Protein AF-A0AA40THJ5-F1 (afdb_monomer_lite)

pLDDT: mean 80.51, std 15.26, range [46.22, 96.62]

Secondary structure (DSSP, 8-state):
-HHHHHHHTTT---SHHHHHHHHHHHHHHHHS-S-TTTTTT--HHHHHHHHHS-HHHHHHHHHHHHHHHHHHHHHHHHHHHHTT-

Foldseek 3Di:
DVLVVLVVPVVPPPDPVSVVLNLQLLLLLVPDDDDCPSNPPHDPVNSVVSVPDDPVVCVVSPVVNVVVVVVVVVVVVVVVVVVVD

Sequence (85 aa):
PQTARMAKGASLISSPAAYHAKIGFIMGSLIFPYNRITNNDMSVEGYNFIRSLPGYLITGFRVEAVVWFILIILISCLIFMENIV

Structure (mmCIF, N/CA/C/O backbone):
data_AF-A0AA40THJ5-F1
#
_entry.id   AF-A0AA40THJ5-F1
#
loop_
_atom_site.group_PDB
_atom_site.id
_atom_site.type_symbol
_atom_site.label_atom_id
_atom_site.label_alt_id
_atom_site.label_comp_id
_atom_site.label_asym_id
_atom_site.label_entity_id
_atom_site.label_seq_id
_atom_site.pdbx_PDB_ins_code
_atom_site.Cartn_x
_atom_site.Cartn_y
_atom_site.Cartn_z
_atom_site.occupancy
_atom_site.B_iso_or_equiv
_atom_site.auth_seq_id
_atom_site.auth_comp_id
_atom_site.auth_asym_id
_atom_site.auth_atom_id
_atom_site.pdbx_PDB_model_num
ATOM 1 N N . PRO A 1 1 ? -8.114 16.007 10.027 1.00 49.22 1 PRO A N 1
ATOM 2 C CA . PRO A 1 1 ? -7.010 15.700 9.079 1.00 49.22 1 PRO A CA 1
ATOM 3 C C . PRO A 1 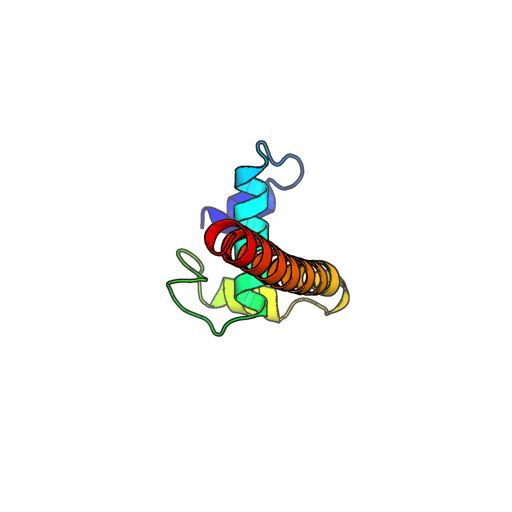1 ? -7.395 16.022 7.624 1.00 49.22 1 PRO A C 1
ATOM 5 O O . PRO A 1 1 ? -8.488 15.652 7.192 1.00 49.22 1 PRO A O 1
ATOM 8 N N . GLN A 1 2 ? -6.533 16.721 6.874 1.00 51.16 2 GLN A N 1
ATOM 9 C CA . GLN A 1 2 ? -6.789 17.019 5.455 1.00 51.16 2 GLN A CA 1
ATOM 10 C C . GLN A 1 2 ? -6.975 15.738 4.626 1.00 51.16 2 GLN A C 1
ATOM 12 O O . GLN A 1 2 ? -7.881 15.665 3.804 1.00 51.16 2 GLN A O 1
ATOM 17 N N . THR A 1 3 ? -6.238 14.678 4.948 1.00 47.34 3 THR A N 1
ATOM 18 C CA . THR A 1 3 ? -6.368 13.320 4.390 1.00 47.34 3 THR A CA 1
ATOM 19 C C . THR A 1 3 ? -7.758 12.704 4.564 1.00 47.34 3 THR A C 1
ATOM 21 O O . THR A 1 3 ? -8.308 12.150 3.613 1.00 47.34 3 THR A O 1
ATOM 24 N N . ALA A 1 4 ? -8.405 12.891 5.718 1.00 48.56 4 ALA A N 1
ATOM 25 C CA . ALA A 1 4 ? -9.787 12.443 5.931 1.00 48.56 4 ALA A CA 1
ATOM 26 C C . ALA A 1 4 ? -10.811 13.275 5.131 1.00 48.56 4 ALA A C 1
ATOM 28 O O . ALA A 1 4 ? -11.831 12.749 4.685 1.00 48.56 4 ALA A O 1
ATOM 29 N N . ARG A 1 5 ? -10.532 14.566 4.890 1.00 53.69 5 ARG A N 1
ATOM 30 C CA . ARG A 1 5 ? -11.358 15.423 4.016 1.00 53.69 5 ARG A CA 1
ATOM 31 C C . ARG A 1 5 ? -11.196 15.046 2.538 1.00 53.69 5 ARG A C 1
ATOM 33 O O . ARG A 1 5 ? -12.197 15.000 1.830 1.00 53.69 5 ARG A O 1
ATOM 40 N N . MET A 1 6 ? -9.986 14.686 2.105 1.00 51.88 6 MET A N 1
ATOM 41 C CA . MET A 1 6 ? -9.712 14.166 0.755 1.00 51.88 6 MET A CA 1
ATOM 42 C C . MET A 1 6 ? -10.398 12.814 0.499 1.00 51.88 6 MET A C 1
ATOM 44 O O . MET A 1 6 ? -10.858 12.545 -0.608 1.00 51.88 6 MET A O 1
ATOM 48 N N . ALA A 1 7 ? -10.532 11.972 1.527 1.00 51.16 7 ALA A N 1
ATOM 49 C CA . ALA A 1 7 ? -11.294 10.728 1.434 1.00 51.16 7 ALA A CA 1
ATOM 50 C C . ALA A 1 7 ? -12.817 10.961 1.370 1.00 51.16 7 ALA A C 1
ATOM 52 O O . ALA A 1 7 ? -13.501 10.251 0.637 1.00 51.16 7 ALA A O 1
ATOM 53 N N . LYS A 1 8 ? -13.341 11.973 2.079 1.00 46.22 8 LYS A N 1
ATOM 54 C CA . LYS A 1 8 ? -14.775 12.322 2.108 1.00 46.22 8 LYS A CA 1
ATOM 55 C C . LYS A 1 8 ? -15.261 13.034 0.831 1.00 46.22 8 LYS A C 1
ATOM 57 O O . LYS A 1 8 ? -16.435 12.934 0.501 1.00 46.22 8 LYS A O 1
ATOM 62 N N . GLY A 1 9 ? -14.371 13.707 0.094 1.00 46.59 9 GLY A N 1
ATOM 63 C CA . GLY A 1 9 ? -14.650 14.334 -1.211 1.00 46.59 9 GLY A CA 1
ATOM 64 C C . GLY A 1 9 ? -14.469 13.417 -2.432 1.00 46.59 9 GLY A C 1
ATOM 65 O O . GLY A 1 9 ? -14.530 13.886 -3.563 1.00 46.59 9 GLY A O 1
ATOM 66 N N . ALA A 1 10 ? -14.241 12.116 -2.224 1.00 47.16 10 ALA A N 1
ATOM 67 C CA . ALA A 1 10 ? -13.772 11.163 -3.238 1.00 47.16 10 ALA A CA 1
ATOM 68 C C . ALA A 1 10 ? -14.740 10.846 -4.399 1.00 47.16 10 ALA A C 1
ATOM 70 O O . ALA A 1 10 ? -14.418 9.990 -5.216 1.00 47.16 10 ALA A O 1
ATOM 71 N N . SER A 1 11 ? -15.884 11.528 -4.491 1.00 47.16 11 SER A N 1
ATOM 72 C CA . SER A 1 11 ? -16.765 11.474 -5.667 1.00 47.16 11 SER A CA 1
ATOM 73 C C . SER A 1 11 ? -16.176 12.234 -6.871 1.00 47.16 11 SER A C 1
ATOM 75 O O . SER A 1 11 ? -16.477 11.910 -8.013 1.00 47.16 11 SER A O 1
ATOM 77 N N . LEU A 1 12 ? -15.278 13.203 -6.643 1.00 50.84 12 LEU A N 1
ATOM 78 C CA . LEU A 1 12 ? -14.664 14.027 -7.692 1.00 50.84 12 LEU A CA 1
ATOM 79 C C . LEU A 1 12 ? -13.218 14.355 -7.302 1.00 50.84 12 LEU A C 1
ATOM 81 O O . LEU A 1 12 ? -12.943 15.382 -6.683 1.00 50.84 12 LEU A O 1
ATOM 85 N N . ILE A 1 13 ? -12.271 13.472 -7.613 1.00 54.62 13 ILE A N 1
ATOM 86 C CA . ILE A 1 13 ? -10.855 13.806 -7.440 1.00 54.62 13 ILE A CA 1
ATOM 87 C C . ILE A 1 13 ? -10.475 14.767 -8.569 1.00 54.62 13 ILE A C 1
ATOM 89 O O . ILE A 1 13 ? -10.472 14.395 -9.736 1.00 54.62 13 ILE A O 1
ATOM 93 N N . SER A 1 14 ? -10.210 16.023 -8.213 1.00 56.12 14 SER A N 1
ATOM 94 C CA . SER A 1 14 ? -10.020 17.137 -9.149 1.00 56.12 14 SER A CA 1
ATOM 95 C C . SER A 1 14 ? -8.709 17.090 -9.942 1.00 56.12 14 SER A C 1
ATOM 97 O O . SER A 1 14 ? -8.553 17.867 -10.881 1.00 56.12 14 SER A O 1
ATOM 99 N N . SER A 1 15 ? -7.763 16.203 -9.596 1.00 69.19 15 SER A N 1
ATOM 100 C CA . SER A 1 15 ? -6.530 16.008 -10.367 1.00 69.19 15 SER A CA 1
ATOM 101 C C . SER A 1 15 ? -5.903 14.613 -10.194 1.00 69.19 15 SER A C 1
ATOM 103 O O . SER A 1 15 ? -5.977 14.028 -9.106 1.00 69.19 15 SER A O 1
ATOM 105 N N . PRO A 1 16 ? -5.207 14.092 -11.224 1.00 71.06 16 PRO A N 1
ATOM 106 C CA . PRO A 1 16 ? -4.465 12.831 -11.140 1.00 71.06 16 PRO A CA 1
ATOM 107 C C . PRO A 1 16 ? -3.469 12.772 -9.973 1.00 71.06 16 PRO A C 1
ATOM 109 O O . PRO A 1 16 ? -3.335 11.734 -9.332 1.00 71.06 16 PRO A O 1
ATOM 112 N N . ALA A 1 17 ? -2.819 13.892 -9.636 1.00 70.06 17 ALA A N 1
ATOM 113 C CA . ALA A 1 17 ? -1.849 13.964 -8.542 1.00 70.06 17 ALA A CA 1
ATOM 114 C C . ALA A 1 17 ? -2.487 13.718 -7.161 1.00 70.06 17 ALA A C 1
ATOM 116 O O . ALA A 1 17 ? -1.919 13.017 -6.324 1.00 70.06 17 ALA A O 1
ATOM 117 N N . ALA A 1 18 ? -3.690 14.251 -6.927 1.00 69.38 18 ALA A N 1
ATOM 118 C CA . ALA A 1 18 ? -4.403 14.052 -5.667 1.00 69.38 18 ALA A CA 1
ATOM 119 C C . ALA A 1 18 ? -4.896 12.604 -5.506 1.00 69.38 18 ALA A C 1
ATOM 121 O O . ALA A 1 18 ? -4.858 12.054 -4.402 1.00 69.38 18 ALA A O 1
ATOM 122 N N . TYR A 1 19 ? -5.312 11.968 -6.609 1.00 76.38 19 TYR A N 1
ATOM 123 C CA . TYR A 1 19 ? -5.609 10.534 -6.624 1.00 76.38 19 TYR A CA 1
ATOM 124 C C . TYR A 1 19 ? -4.359 9.743 -6.246 1.00 76.38 19 TYR A C 1
ATOM 126 O O . TYR A 1 19 ? -4.391 8.946 -5.312 1.00 76.38 19 TYR A O 1
ATOM 134 N N . HIS A 1 20 ? -3.238 10.054 -6.891 1.00 74.50 20 HIS A N 1
ATOM 135 C CA . HIS A 1 20 ? -1.968 9.383 -6.672 1.00 74.50 20 HIS A CA 1
ATOM 136 C C . HIS A 1 20 ? -1.492 9.419 -5.222 1.00 74.50 20 HIS A C 1
ATOM 138 O O . HIS A 1 20 ? -1.151 8.386 -4.651 1.00 74.50 20 HIS A O 1
ATOM 144 N N . ALA A 1 21 ? -1.532 10.601 -4.602 1.00 76.50 21 ALA A N 1
ATOM 145 C CA . ALA A 1 21 ? -1.161 10.766 -3.204 1.00 76.50 21 ALA A CA 1
ATOM 146 C C . ALA A 1 21 ? -2.040 9.892 -2.296 1.00 76.50 21 ALA A C 1
ATOM 148 O O . ALA A 1 21 ? -1.533 9.194 -1.420 1.00 76.50 21 ALA A O 1
ATOM 149 N N . LYS A 1 22 ? -3.357 9.867 -2.537 1.00 79.62 22 LYS A N 1
ATOM 150 C CA . LYS A 1 22 ? -4.298 9.052 -1.760 1.00 79.62 22 LYS A CA 1
ATOM 151 C C . LYS A 1 22 ? -4.017 7.553 -1.897 1.00 79.62 22 LYS A C 1
ATOM 153 O O . LYS A 1 22 ? -4.005 6.853 -0.886 1.00 79.62 22 LYS A O 1
ATOM 158 N N . ILE A 1 23 ? -3.800 7.069 -3.119 1.00 82.44 23 ILE A N 1
ATOM 159 C CA . ILE A 1 23 ? -3.484 5.660 -3.376 1.00 82.44 23 ILE A CA 1
ATOM 160 C C . ILE A 1 23 ? -2.149 5.287 -2.729 1.00 82.44 23 ILE A C 1
ATOM 162 O O . ILE A 1 23 ? -2.092 4.312 -1.979 1.00 82.44 23 ILE A O 1
ATOM 166 N N . GLY A 1 24 ? -1.116 6.117 -2.904 1.00 79.31 24 GLY A N 1
ATOM 167 C CA . GLY A 1 24 ? 0.184 5.954 -2.253 1.00 79.31 24 GLY A CA 1
ATOM 168 C C . GLY A 1 24 ? 0.079 5.856 -0.730 1.00 79.31 24 GLY A C 1
ATOM 169 O O . GLY A 1 24 ? 0.682 4.969 -0.131 1.00 79.31 24 GLY A O 1
ATOM 170 N N . PHE A 1 25 ? -0.761 6.684 -0.099 1.00 81.38 25 PHE A N 1
ATOM 171 C CA . PHE A 1 25 ? -1.005 6.623 1.346 1.00 81.38 25 PHE A CA 1
ATOM 172 C C . PHE A 1 25 ? -1.660 5.311 1.800 1.00 81.38 25 PHE A C 1
ATOM 174 O O . PHE A 1 25 ? -1.277 4.749 2.833 1.00 81.38 25 PHE A O 1
ATOM 181 N N . ILE A 1 26 ? -2.646 4.812 1.050 1.00 86.88 26 ILE A N 1
ATOM 182 C CA . ILE A 1 26 ? -3.325 3.550 1.370 1.00 86.88 26 ILE A CA 1
ATOM 183 C C . ILE A 1 26 ? -2.354 2.380 1.185 1.00 86.88 26 ILE A C 1
ATOM 185 O O . ILE A 1 26 ? -2.182 1.583 2.107 1.00 86.88 26 ILE A O 1
ATOM 189 N N . MET A 1 27 ? -1.667 2.315 0.042 1.00 88.44 27 MET A N 1
ATOM 190 C CA . MET A 1 27 ? -0.675 1.276 -0.246 1.00 88.44 27 MET A CA 1
ATOM 191 C C . MET A 1 27 ? 0.460 1.281 0.784 1.00 88.44 27 MET A C 1
ATOM 193 O O . MET A 1 27 ? 0.774 0.234 1.346 1.00 88.44 27 MET A O 1
ATOM 197 N N . GLY A 1 28 ? 1.006 2.453 1.121 1.00 85.06 28 GLY A N 1
ATOM 198 C CA . GLY A 1 28 ? 2.055 2.598 2.132 1.00 85.06 28 GLY A CA 1
ATOM 199 C C . GLY A 1 28 ? 1.641 2.052 3.500 1.00 85.06 28 GLY A C 1
ATOM 200 O O . GLY A 1 28 ? 2.414 1.346 4.140 1.00 85.06 28 GLY A O 1
ATOM 201 N N . SER A 1 29 ? 0.392 2.290 3.912 1.00 89.25 29 SER A N 1
ATOM 202 C CA . SER A 1 29 ? -0.169 1.770 5.173 1.00 89.25 29 SER A CA 1
ATOM 203 C C . SER A 1 29 ? -0.370 0.246 5.177 1.00 89.25 29 SER A C 1
ATOM 205 O O . SER A 1 29 ? -0.375 -0.390 6.235 1.00 89.25 29 SER A O 1
ATOM 207 N N . LEU A 1 30 ? -0.552 -0.357 4.000 1.00 90.00 30 LEU A N 1
ATOM 208 C CA . LEU A 1 30 ? -0.720 -1.802 3.843 1.00 90.00 30 LEU A CA 1
ATOM 209 C C . LEU A 1 30 ? 0.624 -2.540 3.769 1.00 90.00 30 LEU A C 1
ATOM 211 O O . LEU A 1 30 ? 0.725 -3.646 4.302 1.00 90.00 30 LEU A O 1
ATOM 215 N N . ILE A 1 31 ? 1.635 -1.930 3.145 1.00 88.06 31 ILE A N 1
ATOM 216 C CA . ILE A 1 31 ? 2.948 -2.541 2.884 1.00 88.06 31 ILE A CA 1
ATOM 217 C C . ILE A 1 31 ? 3.904 -2.344 4.062 1.00 88.06 31 ILE A C 1
ATOM 219 O O . ILE A 1 31 ? 4.552 -3.297 4.491 1.00 88.06 31 ILE A O 1
ATOM 223 N N . PHE A 1 32 ? 3.992 -1.123 4.592 1.00 88.44 32 PHE A N 1
ATOM 224 C CA . PHE A 1 32 ? 5.005 -0.759 5.577 1.00 88.44 32 PHE A CA 1
ATOM 225 C C . PHE A 1 32 ? 4.426 -0.670 6.993 1.00 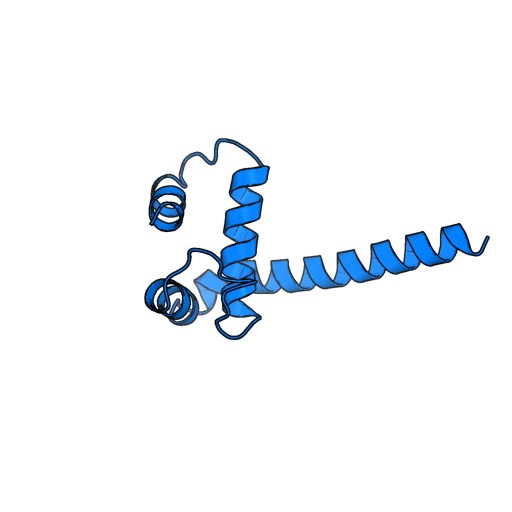88.44 32 PHE A C 1
ATOM 227 O O . PHE A 1 32 ? 3.254 -0.319 7.165 1.00 88.44 32 PHE A O 1
ATOM 234 N N . PRO A 1 33 ? 5.241 -0.947 8.030 1.00 90.38 33 PRO A N 1
ATOM 235 C CA . PRO A 1 33 ? 4.915 -0.567 9.397 1.00 90.38 33 PRO A CA 1
ATOM 236 C C . PRO A 1 33 ? 4.715 0.947 9.504 1.00 90.38 33 PRO A C 1
ATOM 238 O O . PRO A 1 33 ? 5.375 1.713 8.798 1.00 90.38 33 PRO A O 1
ATOM 241 N N . TYR A 1 34 ? 3.854 1.375 10.428 1.00 89.00 34 TYR A N 1
ATOM 242 C CA . TYR A 1 34 ? 3.593 2.792 10.667 1.00 89.00 34 TYR A CA 1
ATOM 243 C C . TYR A 1 34 ? 4.892 3.570 10.897 1.00 89.00 34 TYR A C 1
ATOM 245 O O . TYR A 1 34 ? 5.645 3.285 11.830 1.00 89.00 34 TYR A O 1
ATOM 253 N N . ASN A 1 35 ? 5.140 4.576 10.062 1.00 88.06 35 ASN A N 1
ATOM 254 C CA . ASN A 1 35 ? 6.268 5.485 10.218 1.00 88.06 35 ASN A CA 1
ATOM 255 C C . ASN A 1 35 ? 5.939 6.863 9.628 1.00 88.06 35 ASN A C 1
ATOM 257 O O . ASN A 1 35 ? 5.111 6.997 8.731 1.00 88.06 35 ASN A O 1
ATOM 261 N N . ARG A 1 36 ? 6.616 7.908 10.111 1.00 82.31 36 ARG A N 1
ATOM 262 C CA . ARG A 1 36 ? 6.342 9.295 9.691 1.00 82.31 36 ARG A CA 1
ATOM 263 C C . ARG A 1 36 ? 6.818 9.635 8.275 1.00 82.31 36 ARG A C 1
ATOM 265 O O . ARG A 1 36 ? 6.500 10.718 7.799 1.00 82.31 36 ARG A O 1
ATOM 272 N N . ILE A 1 37 ? 7.569 8.750 7.617 1.00 82.31 37 ILE A N 1
ATOM 273 C CA . ILE A 1 37 ? 8.053 8.966 6.249 1.00 82.31 37 ILE A CA 1
ATOM 274 C C . ILE A 1 37 ? 6.951 8.570 5.263 1.00 82.31 37 ILE A C 1
ATOM 276 O O . ILE A 1 37 ? 6.488 9.404 4.492 1.00 82.31 37 ILE A O 1
ATOM 280 N N . THR A 1 38 ? 6.468 7.326 5.327 1.00 78.50 38 THR A N 1
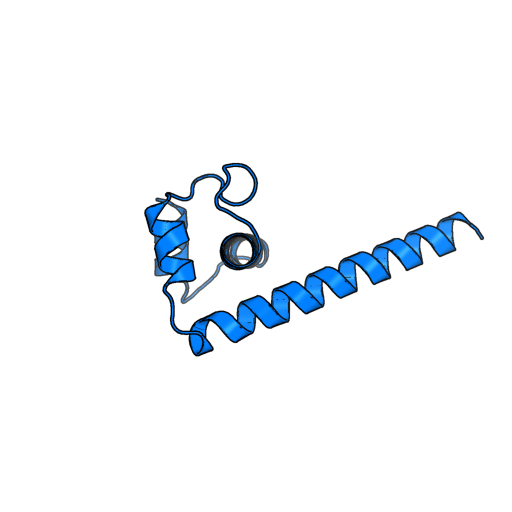ATOM 281 C CA . THR A 1 38 ? 5.424 6.818 4.419 1.00 78.50 38 THR A CA 1
ATOM 282 C C . THR A 1 38 ? 4.006 7.160 4.872 1.00 78.50 38 THR A C 1
ATOM 284 O O . THR A 1 38 ? 3.094 7.192 4.052 1.00 78.50 38 THR A O 1
ATOM 287 N N . ASN A 1 39 ? 3.798 7.416 6.167 1.00 81.00 39 ASN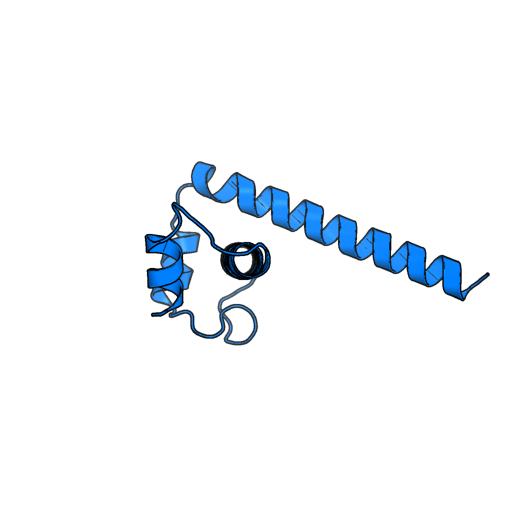 A N 1
ATOM 288 C CA . ASN A 1 39 ? 2.506 7.793 6.751 1.00 81.00 39 ASN A CA 1
ATOM 289 C C . ASN A 1 39 ? 2.543 9.234 7.283 1.00 81.00 39 ASN A C 1
ATOM 291 O O . ASN A 1 39 ? 1.959 9.535 8.324 1.00 81.00 39 ASN A O 1
ATOM 295 N N . ASN A 1 40 ? 3.259 10.121 6.585 1.00 80.94 40 ASN A N 1
ATOM 296 C CA . ASN A 1 40 ? 3.324 11.538 6.933 1.00 80.94 40 ASN A CA 1
ATOM 297 C C . ASN A 1 40 ? 1.903 12.134 7.043 1.00 80.94 40 ASN A C 1
ATOM 299 O O . ASN A 1 40 ? 1.024 11.803 6.248 1.00 80.94 40 ASN A O 1
ATOM 303 N N . ASP A 1 41 ? 1.656 12.947 8.070 1.00 80.00 41 ASP A N 1
ATOM 304 C CA . ASP A 1 41 ? 0.351 13.548 8.391 1.00 80.00 41 ASP A CA 1
ATOM 305 C C . ASP A 1 41 ? -0.824 12.570 8.632 1.00 80.00 41 ASP A C 1
ATOM 307 O O . ASP A 1 41 ? -1.988 12.985 8.731 1.00 80.00 41 ASP A O 1
ATOM 311 N N . MET A 1 42 ? -0.555 11.267 8.763 1.00 81.81 42 MET A N 1
ATOM 312 C CA . MET A 1 42 ? -1.542 10.259 9.148 1.00 81.81 42 MET A CA 1
ATOM 313 C C . MET A 1 42 ? -1.445 9.989 10.649 1.00 81.81 42 MET A C 1
ATOM 315 O O . MET A 1 42 ? -0.357 9.823 11.187 1.00 81.81 42 MET A O 1
ATOM 319 N N . SER A 1 43 ? -2.586 9.919 11.334 1.00 88.50 43 SER A N 1
ATOM 320 C CA . SER A 1 43 ? -2.602 9.461 12.723 1.00 88.50 43 SER A CA 1
ATOM 321 C C . SER A 1 43 ? -2.491 7.936 12.794 1.00 88.50 43 SER A C 1
ATOM 323 O O . SER A 1 43 ? -2.860 7.228 11.851 1.00 88.50 43 SER A O 1
ATOM 325 N N . VAL A 1 44 ? -2.029 7.412 13.929 1.00 89.50 44 VAL A N 1
ATOM 326 C CA . VAL A 1 44 ? -1.941 5.959 14.161 1.00 89.50 44 VAL A CA 1
ATOM 327 C C . VAL A 1 44 ? -3.316 5.297 14.015 1.00 89.50 44 VAL A C 1
ATOM 329 O O . VAL A 1 44 ? -3.423 4.199 13.474 1.00 89.50 44 VAL A O 1
ATOM 332 N N . GLU A 1 45 ? -4.390 5.978 14.418 1.00 90.12 45 GLU A N 1
ATOM 333 C CA . GLU A 1 45 ? -5.767 5.500 14.261 1.00 90.12 45 GLU A CA 1
ATOM 334 C C . GLU A 1 45 ? -6.158 5.387 12.786 1.00 90.12 45 GLU A C 1
ATOM 336 O O . GLU A 1 45 ? -6.773 4.400 12.394 1.00 90.12 45 GLU A O 1
ATOM 341 N N . GLY A 1 46 ? -5.774 6.364 11.955 1.00 86.44 46 GLY A N 1
ATOM 342 C CA . GLY A 1 46 ? -6.011 6.317 10.511 1.00 86.44 46 GLY A CA 1
ATOM 343 C C . GLY A 1 46 ? -5.274 5.156 9.840 1.00 86.44 46 GLY A C 1
ATOM 344 O O . GLY A 1 46 ? -5.855 4.446 9.019 1.00 86.44 46 GLY A O 1
ATOM 345 N N . TYR A 1 47 ? -4.027 4.915 10.244 1.00 90.69 47 TYR A N 1
ATOM 346 C CA . TYR A 1 47 ? -3.248 3.761 9.796 1.00 90.69 47 TYR A CA 1
ATOM 347 C C . TYR A 1 47 ? -3.905 2.435 10.211 1.00 90.69 47 TYR A C 1
ATOM 349 O O . TYR A 1 47 ? -4.107 1.547 9.378 1.00 90.69 47 TYR A O 1
ATOM 357 N N . ASN A 1 48 ? -4.303 2.316 11.480 1.00 92.69 48 ASN A N 1
ATOM 358 C CA . ASN A 1 48 ? -4.952 1.115 12.005 1.00 92.69 48 ASN A CA 1
ATOM 359 C C . ASN A 1 48 ? -6.315 0.866 11.353 1.00 92.69 48 ASN A C 1
ATOM 361 O O . ASN A 1 48 ? -6.644 -0.284 11.073 1.00 92.69 48 ASN A O 1
ATOM 365 N N . PHE A 1 49 ? -7.076 1.923 11.058 1.00 91.25 49 PHE A N 1
ATOM 366 C CA . PHE A 1 49 ? -8.337 1.828 10.330 1.00 91.25 49 PHE A CA 1
ATOM 367 C C . PHE A 1 49 ? -8.143 1.216 8.940 1.00 91.25 49 PHE A C 1
ATOM 369 O O . PHE A 1 49 ? -8.855 0.287 8.581 1.00 91.25 49 PHE A O 1
ATOM 376 N N . ILE A 1 50 ? -7.153 1.678 8.167 1.00 90.38 50 ILE A N 1
ATOM 377 C CA . ILE A 1 50 ? -6.871 1.108 6.837 1.00 90.38 50 ILE A CA 1
ATOM 378 C C . ILE A 1 50 ? -6.539 -0.386 6.946 1.00 90.38 50 ILE A C 1
ATOM 380 O O . ILE A 1 50 ? -6.992 -1.185 6.127 1.00 90.38 50 ILE A O 1
ATOM 384 N N . ARG A 1 51 ? -5.774 -0.780 7.970 1.00 90.88 51 ARG A N 1
ATOM 385 C CA . ARG A 1 51 ? -5.376 -2.179 8.184 1.00 90.88 51 ARG A CA 1
ATOM 386 C C . ARG A 1 51 ? -6.483 -3.063 8.751 1.00 90.88 51 ARG A C 1
ATOM 388 O O . ARG A 1 51 ? -6.386 -4.279 8.611 1.00 90.88 51 ARG A O 1
ATOM 395 N N . SER A 1 52 ? -7.508 -2.481 9.369 1.00 93.50 52 SER A N 1
ATOM 396 C CA . SER A 1 52 ? -8.680 -3.212 9.855 1.00 93.50 52 SER A CA 1
ATOM 397 C C . SER A 1 52 ? -9.775 -3.367 8.799 1.00 93.50 52 SER A C 1
ATOM 399 O O . SER A 1 52 ? -10.749 -4.083 9.040 1.00 93.50 52 SER A O 1
ATOM 401 N N . LEU A 1 53 ? -9.628 -2.738 7.624 1.00 91.38 53 LEU A N 1
ATOM 402 C CA . LEU A 1 53 ? -10.582 -2.893 6.532 1.00 91.38 53 LEU A CA 1
ATOM 403 C C . LEU A 1 53 ? -10.664 -4.357 6.062 1.00 91.38 53 LEU A C 1
ATOM 405 O O . LEU A 1 53 ? -9.638 -5.035 5.945 1.00 91.38 53 LEU A O 1
ATOM 409 N N . PRO A 1 54 ? -11.872 -4.839 5.717 1.00 93.50 54 PRO A N 1
ATOM 410 C CA . PRO A 1 54 ? -12.054 -6.144 5.102 1.00 93.50 54 PRO A CA 1
ATOM 411 C C . PRO A 1 54 ? -11.167 -6.351 3.871 1.00 93.50 54 PRO A C 1
ATOM 413 O O . PRO A 1 54 ? -11.044 -5.468 3.021 1.00 93.50 54 PRO A O 1
ATOM 416 N N . GLY A 1 55 ? -10.618 -7.561 3.734 1.00 88.75 55 GLY A N 1
ATOM 417 C CA . GLY A 1 55 ? -9.674 -7.919 2.670 1.00 88.75 55 GLY A CA 1
ATOM 418 C C . GLY A 1 55 ? -10.148 -7.542 1.263 1.00 88.75 55 GLY A C 1
ATOM 419 O O . GLY A 1 55 ? -9.384 -6.964 0.499 1.00 88.75 55 GLY A O 1
ATOM 420 N N . TYR A 1 56 ? -11.424 -7.777 0.948 1.00 88.81 56 TYR A N 1
ATOM 421 C CA . TYR A 1 56 ? -11.994 -7.484 -0.371 1.00 88.81 56 TYR A CA 1
ATOM 422 C C . TYR A 1 56 ? -11.974 -5.989 -0.742 1.00 88.81 56 TYR A C 1
ATOM 424 O O . TYR A 1 56 ? -11.903 -5.667 -1.924 1.00 88.81 56 TYR A O 1
ATOM 432 N N . LEU A 1 57 ? -11.983 -5.079 0.242 1.00 86.12 57 LEU A N 1
ATOM 433 C CA . LEU A 1 57 ? -11.866 -3.634 0.006 1.00 86.12 57 LEU A CA 1
ATOM 434 C C . LEU A 1 57 ? -10.421 -3.194 -0.239 1.00 86.12 57 LEU A C 1
ATOM 436 O O . LEU A 1 57 ? -10.199 -2.134 -0.819 1.00 86.12 57 LEU A O 1
ATOM 440 N N . ILE A 1 58 ? -9.443 -3.988 0.209 1.00 90.19 58 ILE A N 1
ATOM 441 C CA . ILE A 1 58 ? -8.020 -3.641 0.120 1.00 90.19 58 ILE A CA 1
ATOM 442 C C . ILE A 1 58 ? -7.248 -4.431 -0.937 1.00 90.19 58 ILE A C 1
ATOM 444 O O . ILE A 1 58 ? -6.127 -4.053 -1.277 1.00 90.19 58 ILE A O 1
ATOM 448 N N . THR A 1 59 ? -7.832 -5.499 -1.488 1.00 90.06 59 THR A N 1
ATOM 449 C CA . THR A 1 59 ? -7.204 -6.327 -2.527 1.00 90.06 59 THR A CA 1
ATOM 450 C C . THR A 1 59 ? -6.759 -5.496 -3.727 1.00 90.06 59 THR A C 1
ATOM 452 O O . THR A 1 59 ? -5.631 -5.670 -4.179 1.00 90.06 59 THR A O 1
ATOM 455 N N . GLY A 1 60 ? -7.587 -4.554 -4.196 1.00 88.38 60 GLY A N 1
ATOM 456 C CA . GLY A 1 60 ? -7.240 -3.684 -5.327 1.00 88.38 60 GLY A CA 1
ATOM 457 C C . GLY A 1 60 ? -5.947 -2.900 -5.092 1.00 88.38 60 GLY A C 1
ATOM 458 O O . GLY A 1 60 ? -5.035 -2.967 -5.909 1.00 88.38 60 GLY A O 1
ATOM 459 N N . PHE A 1 61 ? -5.809 -2.263 -3.925 1.00 89.38 61 PHE A N 1
ATOM 460 C CA . PHE A 1 61 ? -4.595 -1.518 -3.567 1.00 89.38 61 PHE A CA 1
ATOM 461 C C . PHE A 1 61 ? -3.365 -2.423 -3.418 1.00 89.38 61 PHE A C 1
ATOM 463 O O . PHE A 1 61 ? -2.253 -2.005 -3.721 1.00 89.38 61 PHE A O 1
ATOM 470 N N . ARG A 1 62 ? -3.538 -3.669 -2.958 1.00 88.00 62 ARG A N 1
ATOM 471 C CA . ARG A 1 62 ? -2.429 -4.636 -2.870 1.00 88.00 62 ARG A CA 1
ATOM 472 C C . ARG A 1 62 ? -1.947 -5.073 -4.250 1.00 88.00 62 ARG A C 1
ATOM 474 O O . ARG A 1 62 ? -0.743 -5.157 -4.464 1.00 88.00 62 ARG A O 1
ATOM 481 N N . VAL A 1 63 ? -2.872 -5.342 -5.170 1.00 90.38 63 VAL A N 1
ATOM 482 C CA . VAL A 1 63 ? -2.535 -5.673 -6.562 1.00 90.38 63 VAL A CA 1
ATOM 483 C C . VAL A 1 63 ? -1.830 -4.491 -7.218 1.00 90.38 63 VAL A C 1
ATOM 485 O O . VAL A 1 63 ? -0.777 -4.674 -7.821 1.00 90.38 63 VAL A O 1
ATOM 488 N N . GLU A 1 64 ? -2.358 -3.280 -7.037 1.00 88.25 64 GLU A N 1
ATOM 489 C CA . GLU A 1 64 ? -1.736 -2.063 -7.549 1.00 88.25 64 GLU A CA 1
ATOM 490 C C . GLU A 1 64 ? -0.307 -1.900 -7.011 1.00 88.25 64 GLU A C 1
ATOM 492 O O . GLU A 1 64 ? 0.622 -1.770 -7.800 1.00 88.25 64 GLU A O 1
ATOM 497 N N . ALA A 1 65 ? -0.087 -2.053 -5.704 1.00 87.12 65 ALA A N 1
ATOM 498 C CA . ALA A 1 65 ? 1.251 -1.994 -5.114 1.00 87.12 65 ALA A CA 1
ATOM 499 C C . ALA A 1 65 ? 2.260 -2.964 -5.757 1.00 87.12 65 ALA A C 1
ATOM 501 O O . ALA A 1 65 ? 3.416 -2.600 -5.982 1.00 87.12 65 ALA A O 1
ATOM 502 N N . VAL A 1 66 ? 1.833 -4.191 -6.071 1.00 90.19 66 VAL A N 1
ATOM 503 C CA . VAL A 1 66 ? 2.684 -5.186 -6.742 1.00 90.19 66 VAL A CA 1
ATOM 504 C C . VAL A 1 66 ? 3.010 -4.754 -8.171 1.00 90.19 66 VAL A C 1
ATOM 506 O O . VAL A 1 66 ? 4.171 -4.811 -8.574 1.00 90.19 66 VAL A O 1
ATOM 509 N N . VAL A 1 67 ? 2.014 -4.281 -8.925 1.00 91.00 67 VAL A N 1
ATOM 510 C CA . VAL A 1 67 ? 2.208 -3.779 -10.297 1.00 91.00 67 VAL A CA 1
ATOM 511 C C . VAL A 1 67 ? 3.195 -2.612 -10.311 1.00 91.00 67 VAL A C 1
ATOM 513 O O . VAL A 1 67 ? 4.114 -2.588 -11.127 1.00 91.00 67 VAL A O 1
ATOM 516 N N . TRP A 1 68 ? 3.050 -1.686 -9.365 1.00 88.50 68 TRP A N 1
ATOM 517 C CA . TRP A 1 68 ? 3.947 -0.551 -9.172 1.00 88.50 68 TRP A CA 1
ATOM 518 C C . TRP A 1 68 ? 5.391 -0.981 -8.913 1.00 88.50 68 TRP A C 1
ATOM 520 O O . TRP A 1 68 ? 6.317 -0.467 -9.539 1.00 88.50 68 TRP A O 1
ATOM 530 N N . PHE A 1 69 ? 5.586 -1.954 -8.025 1.00 88.38 69 PHE A N 1
ATOM 531 C CA . PHE A 1 69 ? 6.913 -2.473 -7.711 1.00 88.38 69 PHE A CA 1
ATOM 532 C C . PHE A 1 69 ? 7.584 -3.125 -8.930 1.00 88.38 69 PHE A C 1
ATOM 534 O O . PHE A 1 69 ? 8.745 -2.836 -9.223 1.00 88.38 69 PHE A O 1
ATOM 541 N N . ILE A 1 70 ? 6.842 -3.944 -9.684 1.00 94.25 70 ILE A N 1
ATOM 542 C CA . ILE A 1 70 ? 7.332 -4.568 -10.923 1.00 94.25 70 ILE A CA 1
ATOM 543 C C . ILE A 1 70 ? 7.701 -3.497 -11.955 1.00 94.25 70 ILE A C 1
ATOM 545 O O . ILE A 1 70 ? 8.762 -3.577 -12.574 1.00 94.25 70 ILE A O 1
ATOM 549 N N . LEU A 1 71 ? 6.858 -2.475 -12.116 1.00 93.56 71 LEU A N 1
ATOM 550 C CA . LEU A 1 71 ? 7.093 -1.392 -13.066 1.00 93.56 71 LEU A CA 1
ATOM 551 C C . LEU A 1 71 ? 8.369 -0.603 -12.735 1.00 93.56 71 LEU A C 1
ATOM 553 O O . LEU A 1 71 ? 9.150 -0.314 -13.638 1.00 93.56 71 LEU A O 1
ATOM 557 N N . ILE A 1 72 ? 8.617 -0.302 -11.455 1.00 92.06 72 ILE A N 1
ATOM 558 C CA . ILE A 1 72 ? 9.843 0.386 -11.014 1.00 92.06 72 ILE A CA 1
ATOM 559 C C . ILE A 1 72 ? 11.089 -0.435 -11.362 1.00 92.06 72 ILE A C 1
ATOM 561 O O . ILE A 1 72 ? 12.067 0.128 -11.859 1.00 92.06 72 ILE A O 1
ATOM 565 N N . ILE A 1 73 ? 11.057 -1.755 -11.145 1.00 95.50 73 ILE A N 1
ATOM 566 C CA . ILE A 1 73 ? 12.166 -2.647 -11.512 1.00 95.50 73 ILE A CA 1
ATOM 567 C C . ILE A 1 73 ? 12.397 -2.608 -13.024 1.00 95.50 73 ILE A C 1
ATOM 569 O O . ILE A 1 73 ? 13.525 -2.388 -13.456 1.00 95.50 73 ILE A O 1
ATOM 573 N N . LEU A 1 74 ? 11.338 -2.766 -13.823 1.00 96.62 74 LEU A N 1
ATOM 574 C CA . LEU A 1 74 ? 11.432 -2.764 -15.28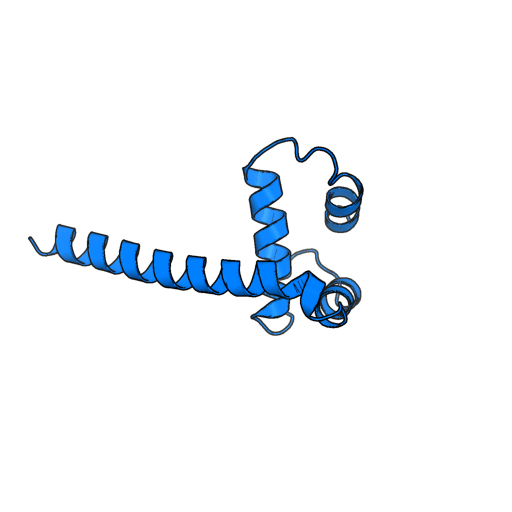4 1.00 96.62 74 LEU A CA 1
ATOM 575 C C . LEU A 1 74 ? 12.013 -1.451 -15.821 1.00 96.62 74 LEU A C 1
ATOM 577 O O . LEU A 1 74 ? 12.927 -1.484 -16.643 1.00 96.62 74 LEU A O 1
ATOM 581 N N . ILE A 1 75 ? 11.528 -0.309 -15.326 1.00 95.56 75 ILE A N 1
ATOM 582 C CA . ILE A 1 75 ? 12.046 1.014 -15.702 1.00 95.56 75 ILE A CA 1
ATOM 583 C C . ILE A 1 75 ? 13.521 1.144 -15.305 1.00 95.56 75 ILE A C 1
ATOM 585 O O . ILE A 1 75 ? 14.330 1.608 -16.103 1.00 95.56 75 ILE A O 1
ATOM 589 N N . SER A 1 76 ? 13.894 0.696 -14.105 1.00 94.62 76 SER A N 1
ATOM 590 C CA . SER A 1 76 ? 15.287 0.758 -13.643 1.00 94.62 76 SER A CA 1
ATOM 591 C C . SER A 1 76 ? 16.212 -0.104 -14.507 1.00 94.62 76 SER A C 1
ATOM 593 O O . SER A 1 76 ? 17.306 0.333 -14.854 1.00 94.62 76 SER A O 1
ATOM 595 N N . CYS A 1 77 ? 15.767 -1.302 -14.900 1.00 95.62 77 CYS A N 1
ATOM 596 C CA . CYS A 1 77 ? 16.500 -2.168 -15.822 1.00 95.62 77 CYS A CA 1
ATOM 597 C C . CYS A 1 77 ? 16.645 -1.537 -17.211 1.00 95.62 77 CYS A C 1
ATOM 599 O O . CYS A 1 77 ? 17.732 -1.599 -17.778 1.00 95.62 77 CYS A O 1
ATOM 601 N N . LEU A 1 78 ? 15.585 -0.922 -17.746 1.00 96.00 78 LEU A N 1
ATOM 602 C CA . LEU A 1 78 ? 15.631 -0.230 -19.037 1.00 96.00 78 LEU A CA 1
ATOM 603 C C . LEU A 1 78 ? 16.668 0.899 -19.014 1.00 96.00 78 LEU A C 1
ATOM 605 O O . LEU A 1 78 ? 17.554 0.923 -19.861 1.00 96.00 78 LEU A O 1
ATOM 609 N N . ILE A 1 79 ? 16.604 1.771 -18.002 1.00 95.06 79 ILE A N 1
ATOM 610 C CA . ILE A 1 79 ? 17.559 2.871 -17.820 1.00 95.06 79 ILE A CA 1
ATOM 611 C C . ILE A 1 79 ? 18.983 2.318 -17.717 1.00 95.06 79 ILE A C 1
ATOM 613 O O . ILE A 1 79 ? 19.893 2.829 -18.360 1.00 95.06 79 ILE A O 1
ATOM 617 N N . PHE A 1 80 ? 19.197 1.266 -16.928 1.00 93.81 80 PHE A N 1
ATOM 618 C CA . PHE A 1 80 ? 20.518 0.656 -16.788 1.00 93.81 80 PHE A CA 1
ATOM 619 C C . PHE A 1 80 ? 21.060 0.124 -18.122 1.00 93.81 80 PHE A C 1
ATOM 621 O O . PHE A 1 80 ? 22.217 0.370 -18.443 1.00 93.81 80 PHE A O 1
ATOM 628 N N . MET A 1 81 ? 20.224 -0.550 -18.915 1.00 94.12 81 MET A N 1
ATOM 629 C CA . MET A 1 81 ? 20.599 -1.048 -20.241 1.00 94.12 81 MET A CA 1
ATOM 630 C C . MET A 1 81 ? 20.930 0.093 -21.210 1.00 94.12 81 MET A C 1
ATOM 632 O O . MET A 1 81 ? 21.946 0.022 -21.894 1.00 94.12 81 MET A O 1
ATOM 636 N N . GLU A 1 82 ? 20.121 1.156 -21.239 1.00 89.94 82 GLU A N 1
ATOM 637 C CA . GLU A 1 82 ? 20.361 2.333 -22.088 1.00 89.9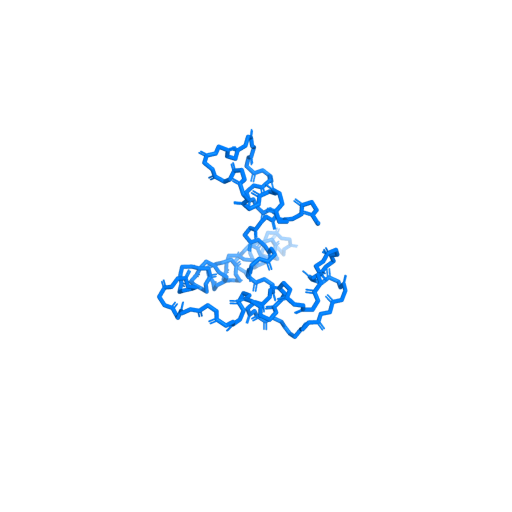4 82 GLU A CA 1
ATOM 638 C C . GLU A 1 82 ? 21.647 3.086 -21.729 1.00 89.94 82 GLU A C 1
ATOM 640 O O . GLU A 1 82 ? 22.253 3.683 -22.605 1.00 89.94 82 GLU A O 1
ATOM 645 N N . ASN A 1 83 ? 22.076 3.065 -20.463 1.00 81.69 83 ASN A N 1
ATOM 646 C CA . ASN A 1 83 ? 23.311 3.730 -20.029 1.00 81.69 83 ASN A CA 1
ATOM 647 C C . ASN A 1 83 ? 24.570 2.849 -20.163 1.00 81.69 83 ASN A C 1
ATOM 649 O O . ASN A 1 83 ? 25.670 3.317 -19.870 1.00 81.69 83 ASN A O 1
ATOM 653 N N . ILE A 1 84 ? 24.419 1.575 -20.540 1.00 75.00 84 ILE A N 1
ATOM 654 C CA . ILE A 1 84 ? 25.533 0.646 -20.796 1.00 75.00 84 ILE A CA 1
ATOM 655 C C . ILE A 1 84 ? 25.877 0.561 -22.286 1.00 75.00 84 ILE A C 1
ATOM 657 O O . ILE A 1 84 ? 27.036 0.300 -22.614 1.00 75.00 84 ILE A O 1
ATOM 661 N N . VAL A 1 85 ? 24.884 0.736 -23.163 1.00 55.94 85 VAL A N 1
ATOM 662 C CA . VAL A 1 85 ? 25.037 0.778 -24.629 1.00 55.94 85 VAL A CA 1
ATOM 663 C C . VAL A 1 85 ? 25.501 2.161 -25.069 1.00 55.94 85 VAL A C 1
ATOM 665 O O . VAL A 1 85 ? 26.395 2.211 -25.943 1.00 55.94 85 VAL A O 1
#

Radius of gyration: 15.46 Å; chains: 1; bounding box: 42×25×39 Å

Organism: Citrobacter freundii (NCBI:txid546)